Protein AF-A0AAU9M054-F1 (afdb_monomer_lite)

pLDDT: mean 71.81, std 20.97, range [37.16, 97.06]

Organism: NCBI:txid75947

Foldseek 3Di:
DDDDDDDDPDDDDDDDDDDDPDDDDPPDPPPPVPPPPDPDDPPDQAEDEQEQEPDCSVVVSVVVVVVCVVVVHRYDYHYKYQAPDQDPVVSHSID

Radius of gyration: 27.94 Å; chains: 1; bounding box: 58×57×68 Å

Secondary structure (DSSP, 8-state):
------S------------------TT-----TT-------TTPPEEEEE---STTHHHHHHHHHHHHHHTT--EEEEE--EEEEEETTTTEEE-

Sequence (95 aa):
MALQIARRFLQIHTADEVFTTTFRNPTNRLFSPTDRSYSSSSSDLIRATLFPDDGIGPEIATSVKHIFNAAEEPIEWEEHFVGTEVDPRTQSFVT

Structure (mmCIF, N/CA/C/O backbone):
data_AF-A0AAU9M054-F1
#
_entry.id   AF-A0AAU9M054-F1
#
loop_
_atom_site.group_PDB
_atom_site.id
_atom_site.type_symbol
_atom_site.label_atom_id
_atom_site.label_alt_id
_atom_site.label_comp_id
_atom_site.label_asym_id
_atom_site.label_entity_id
_atom_site.label_seq_id
_atom_site.pdbx_PDB_ins_code
_atom_site.Cartn_x
_atom_site.Cartn_y
_atom_site.Cartn_z
_atom_site.occupancy
_atom_site.B_iso_or_equiv
_atom_site.auth_seq_id
_atom_site.auth_comp_id
_atom_site.auth_asym_id
_atom_site.auth_atom_id
_atom_site.pdbx_PDB_model_num
ATOM 1 N N . MET A 1 1 ? 44.933 52.929 -42.427 1.00 39.06 1 MET A N 1
ATOM 2 C CA . MET A 1 1 ? 45.638 51.695 -42.834 1.00 39.06 1 MET A CA 1
ATOM 3 C C . MET A 1 1 ? 45.694 50.818 -41.586 1.00 39.06 1 MET A C 1
ATOM 5 O O . MET A 1 1 ? 46.405 51.162 -40.661 1.00 39.06 1 MET A O 1
ATOM 9 N N . ALA A 1 2 ? 44.645 50.036 -41.328 1.00 41.50 2 ALA A N 1
ATOM 10 C CA . ALA A 1 2 ? 44.614 48.598 -41.619 1.00 41.50 2 ALA A CA 1
ATOM 11 C C . ALA A 1 2 ? 45.759 47.842 -40.918 1.00 41.50 2 ALA A C 1
ATOM 13 O O . ALA A 1 2 ? 46.896 48.010 -41.335 1.00 41.50 2 ALA A O 1
ATOM 14 N N . LEU A 1 3 ? 45.465 47.038 -39.883 1.00 43.00 3 LEU A N 1
ATOM 15 C CA . LEU A 1 3 ? 45.546 45.564 -39.931 1.00 43.00 3 LEU A CA 1
ATOM 16 C C . LEU A 1 3 ? 45.273 44.941 -38.531 1.00 43.00 3 LEU A C 1
ATOM 18 O O . LEU A 1 3 ? 46.097 45.044 -37.633 1.00 43.00 3 LEU A O 1
ATOM 22 N N . GLN A 1 4 ? 44.099 44.305 -38.405 1.00 42.62 4 GLN A N 1
ATOM 23 C CA . GLN A 1 4 ? 43.835 42.967 -37.826 1.00 42.62 4 GLN A CA 1
ATOM 24 C C . GLN A 1 4 ? 44.250 42.707 -36.359 1.00 42.62 4 GLN A C 1
ATOM 26 O O . GLN A 1 4 ? 45.423 42.628 -36.023 1.00 42.62 4 GLN A O 1
ATOM 31 N N . ILE A 1 5 ? 43.322 42.564 -35.401 1.00 52.78 5 ILE A N 1
ATOM 32 C CA . ILE A 1 5 ? 42.382 41.429 -35.231 1.00 52.78 5 ILE A CA 1
ATOM 33 C C . ILE A 1 5 ? 43.040 40.096 -35.579 1.00 52.78 5 ILE A C 1
ATOM 35 O O . ILE A 1 5 ? 42.882 39.595 -36.682 1.00 52.78 5 ILE A O 1
ATOM 39 N N . ALA A 1 6 ? 43.736 39.493 -34.623 1.00 50.19 6 ALA A N 1
ATOM 40 C CA . ALA A 1 6 ? 43.900 38.044 -34.586 1.00 50.19 6 ALA A CA 1
ATOM 41 C C . ALA A 1 6 ? 44.559 37.653 -33.271 1.00 50.19 6 ALA A C 1
ATOM 43 O O . ALA A 1 6 ? 45.776 37.618 -33.245 1.00 50.19 6 ALA A O 1
ATOM 44 N N . ARG A 1 7 ? 43.787 37.373 -32.209 1.00 49.34 7 ARG A N 1
ATOM 45 C CA . ARG A 1 7 ? 44.111 36.354 -31.178 1.00 49.34 7 ARG A CA 1
ATOM 46 C C . ARG A 1 7 ? 42.913 36.074 -30.264 1.00 49.34 7 ARG A C 1
ATOM 48 O O . ARG A 1 7 ? 43.053 36.201 -29.059 1.00 49.34 7 ARG A O 1
ATOM 55 N N . ARG A 1 8 ? 41.746 35.706 -30.802 1.00 43.59 8 ARG A N 1
ATOM 56 C CA . ARG A 1 8 ? 40.719 34.927 -30.065 1.00 43.59 8 ARG A CA 1
ATOM 57 C C . ARG A 1 8 ? 39.881 34.105 -31.046 1.00 43.59 8 ARG A C 1
ATOM 59 O O . ARG A 1 8 ? 38.660 34.177 -31.046 1.00 43.59 8 ARG A O 1
ATOM 66 N N . PHE A 1 9 ? 40.555 33.369 -31.929 1.00 46.75 9 PHE A N 1
ATOM 67 C CA . PHE A 1 9 ? 39.898 32.321 -32.702 1.00 46.75 9 PHE A CA 1
ATOM 68 C C . PHE A 1 9 ? 40.118 30.993 -31.980 1.00 46.75 9 PHE A C 1
ATOM 70 O O . PHE A 1 9 ? 41.255 30.638 -31.682 1.00 46.75 9 PHE A O 1
ATOM 77 N N . LEU A 1 10 ? 38.998 30.314 -31.730 1.00 50.38 10 LEU A N 1
ATOM 78 C CA . LEU A 1 10 ? 38.843 28.966 -31.188 1.00 50.38 10 LEU A CA 1
ATOM 79 C C . LEU A 1 10 ? 39.167 28.760 -29.699 1.00 50.38 10 LEU A C 1
ATOM 81 O O . LEU A 1 10 ? 40.240 28.297 -29.338 1.00 50.38 10 LEU A O 1
ATOM 85 N N . GLN A 1 11 ? 38.154 28.959 -28.853 1.00 40.47 11 GLN A N 1
ATOM 86 C CA . GLN A 1 11 ? 37.726 27.869 -27.970 1.00 40.47 11 GLN A CA 1
ATOM 87 C C . GLN A 1 11 ? 36.240 28.043 -27.641 1.00 40.47 11 GLN A C 1
ATOM 89 O O . GLN A 1 11 ? 35.859 28.650 -26.646 1.00 40.47 11 GLN A O 1
ATOM 94 N N . ILE A 1 12 ? 35.396 27.555 -28.550 1.00 49.38 12 ILE A N 1
ATOM 95 C CA . ILE A 1 12 ? 33.988 27.292 -28.264 1.00 49.38 12 ILE A CA 1
ATOM 96 C C . ILE A 1 12 ? 33.983 25.983 -27.478 1.00 49.38 12 ILE A C 1
ATOM 98 O O . ILE A 1 12 ? 34.197 24.923 -28.057 1.00 49.38 12 ILE A O 1
ATOM 102 N N . HIS A 1 13 ? 33.784 26.061 -26.167 1.00 42.06 13 HIS A N 1
ATOM 103 C CA . HIS A 1 13 ? 33.213 24.958 -25.407 1.00 42.06 13 HIS A CA 1
ATOM 104 C C . HIS A 1 13 ? 32.024 25.509 -24.632 1.00 42.06 13 HIS A C 1
ATOM 106 O O . HIS A 1 13 ? 32.163 26.285 -23.693 1.00 42.06 13 HIS A O 1
ATOM 112 N N . THR A 1 14 ? 30.866 25.136 -25.162 1.00 49.16 14 THR A N 1
ATOM 113 C CA . THR A 1 14 ? 29.526 25.106 -24.593 1.00 49.16 14 THR A CA 1
ATOM 114 C C . THR A 1 14 ? 29.481 25.161 -23.068 1.00 49.16 14 THR A C 1
ATOM 116 O O . THR A 1 14 ? 29.925 24.234 -22.395 1.00 49.16 14 THR A O 1
ATOM 119 N N . ALA A 1 15 ? 28.856 26.210 -22.546 1.00 39.62 15 ALA A N 1
ATOM 120 C CA . ALA A 1 15 ? 28.119 26.169 -21.294 1.00 39.62 15 ALA A CA 1
ATOM 121 C C . ALA A 1 15 ? 26.995 27.203 -21.413 1.00 39.62 15 ALA A C 1
ATOM 123 O O . ALA A 1 15 ? 27.260 28.387 -21.617 1.00 39.62 15 ALA A O 1
ATOM 124 N N . ASP A 1 16 ? 25.756 26.725 -21.376 1.00 41.00 16 ASP A N 1
ATOM 125 C CA . ASP A 1 16 ? 24.551 27.544 -21.392 1.00 41.00 16 ASP A CA 1
ATOM 126 C C . ASP A 1 16 ? 24.568 28.535 -20.217 1.00 41.00 16 ASP A C 1
ATOM 128 O O . ASP A 1 16 ? 24.485 28.150 -19.049 1.00 41.00 16 ASP A O 1
ATOM 132 N N . GLU A 1 17 ? 24.689 29.829 -20.521 1.00 43.06 17 GLU A N 1
ATOM 133 C CA . GLU A 1 17 ? 24.490 30.902 -19.549 1.00 43.06 17 GLU A CA 1
ATOM 134 C C . GLU A 1 17 ? 22.999 31.007 -19.200 1.00 43.06 17 GLU A C 1
ATOM 136 O O . GLU A 1 17 ? 22.212 31.636 -19.909 1.00 43.06 17 GLU A O 1
ATOM 141 N N . VAL A 1 18 ? 22.604 30.430 -18.065 1.00 42.53 18 VAL A N 1
ATOM 142 C CA . VAL A 1 18 ? 21.354 30.804 -17.397 1.00 42.53 18 VAL A CA 1
ATOM 143 C C . VAL A 1 18 ? 21.644 32.013 -16.508 1.00 42.53 18 VAL A C 1
ATOM 145 O O . VAL A 1 18 ? 22.369 31.931 -15.514 1.00 42.53 18 VAL A O 1
ATOM 148 N N . PHE A 1 19 ? 21.091 33.158 -16.910 1.00 42.06 19 PHE A N 1
ATOM 149 C CA . PHE A 1 19 ? 21.177 34.454 -16.237 1.00 42.06 19 PHE A CA 1
ATOM 150 C C . PHE A 1 19 ? 21.003 34.336 -14.715 1.00 42.06 19 PHE A C 1
ATOM 152 O O . PHE A 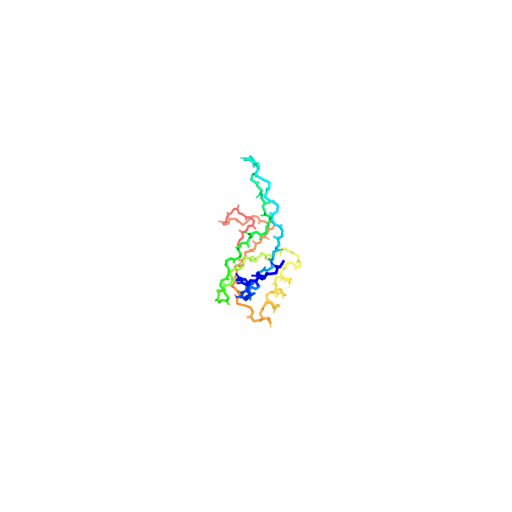1 19 ? 19.900 34.143 -14.209 1.00 42.06 19 PHE A O 1
ATOM 159 N N . THR A 1 20 ? 22.095 34.524 -13.973 1.00 37.16 20 THR A N 1
ATOM 160 C CA . THR A 1 20 ? 22.067 34.658 -12.514 1.00 37.16 20 THR A CA 1
ATOM 161 C C . THR A 1 20 ? 22.167 36.140 -12.166 1.00 37.16 20 THR A C 1
ATOM 163 O O . THR A 1 20 ? 23.255 36.708 -12.060 1.0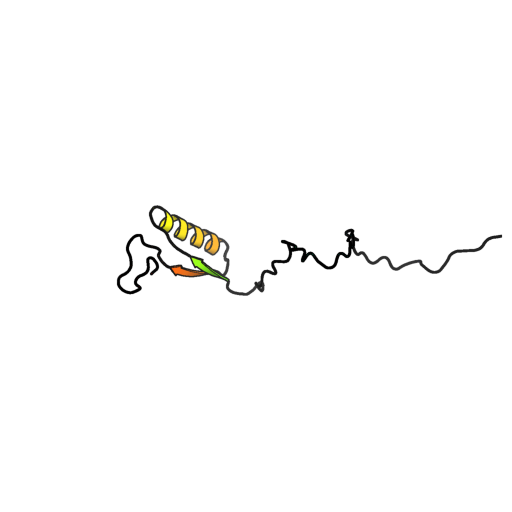0 37.16 20 THR A O 1
ATOM 166 N N . THR A 1 21 ? 21.024 36.808 -12.003 1.00 44.53 21 THR A N 1
ATOM 167 C CA . THR A 1 21 ? 20.984 38.170 -11.456 1.00 44.53 21 THR A CA 1
ATOM 168 C C . THR A 1 21 ? 21.437 38.140 -10.001 1.00 44.53 21 THR A C 1
ATOM 170 O O . THR A 1 21 ? 20.693 37.751 -9.102 1.00 44.53 21 THR A O 1
ATOM 173 N N . THR A 1 22 ? 22.680 38.550 -9.764 1.00 44.25 22 THR A N 1
ATOM 174 C CA . THR A 1 22 ? 23.247 38.673 -8.422 1.00 44.25 22 THR A CA 1
ATOM 175 C C . THR A 1 22 ? 22.782 39.991 -7.803 1.00 44.25 22 THR A C 1
ATOM 177 O O . THR A 1 22 ? 23.435 41.019 -7.965 1.00 44.25 22 THR A O 1
ATOM 180 N N . PHE A 1 23 ? 21.672 39.979 -7.065 1.00 43.53 23 PHE A N 1
ATOM 181 C CA . PHE A 1 23 ? 21.364 41.053 -6.118 1.00 43.53 23 PHE A CA 1
ATOM 182 C C . PHE A 1 23 ? 21.828 40.623 -4.724 1.00 43.53 23 PHE A C 1
ATOM 184 O O . PHE A 1 23 ? 21.173 39.841 -4.040 1.00 43.53 23 PHE A O 1
ATOM 191 N N . ARG A 1 24 ? 23.003 41.118 -4.311 1.00 47.91 24 ARG A N 1
ATOM 192 C CA . ARG A 1 24 ? 23.503 40.975 -2.936 1.00 47.91 24 ARG A CA 1
ATOM 193 C C . ARG A 1 24 ? 22.648 41.835 -2.004 1.00 47.91 24 ARG A C 1
ATOM 195 O O . ARG A 1 24 ? 22.755 43.055 -2.048 1.00 47.91 24 ARG A O 1
ATOM 202 N N . ASN A 1 25 ? 21.870 41.203 -1.128 1.00 42.06 25 ASN A N 1
ATOM 203 C CA . ASN A 1 25 ? 21.334 41.838 0.076 1.00 42.06 25 ASN A CA 1
ATOM 204 C C . ASN A 1 25 ? 21.572 40.891 1.273 1.00 42.06 25 ASN A C 1
ATOM 206 O O . ASN A 1 25 ? 21.213 39.717 1.174 1.00 42.06 25 ASN A O 1
ATOM 210 N N . PRO A 1 26 ? 22.210 41.326 2.378 1.00 50.66 26 PRO A N 1
ATOM 211 C CA . PRO A 1 26 ? 22.802 40.414 3.364 1.00 50.66 26 PRO A CA 1
ATOM 212 C C . PRO A 1 26 ? 21.829 39.829 4.407 1.00 50.66 26 PRO A C 1
ATOM 214 O O . PRO A 1 26 ? 22.285 39.299 5.416 1.00 50.66 26 PRO A O 1
ATOM 217 N N . THR A 1 27 ? 20.509 39.896 4.211 1.00 50.44 27 THR A N 1
ATOM 218 C CA . THR A 1 27 ? 19.547 39.545 5.278 1.00 50.44 27 THR A CA 1
ATOM 219 C C . THR A 1 27 ? 18.451 38.546 4.926 1.00 50.44 27 THR A C 1
ATOM 221 O O . THR A 1 27 ? 17.747 38.117 5.834 1.00 50.44 27 THR A O 1
ATOM 224 N N . ASN A 1 28 ? 18.344 38.062 3.687 1.00 44.16 28 ASN A N 1
ATOM 225 C CA . ASN A 1 28 ? 17.300 37.096 3.337 1.00 44.16 28 ASN A CA 1
ATOM 226 C C . ASN A 1 28 ? 17.927 35.770 2.909 1.00 44.16 28 ASN A C 1
ATOM 228 O O . ASN A 1 28 ? 18.440 35.646 1.799 1.00 44.16 28 ASN A O 1
ATOM 232 N N . ARG A 1 29 ? 17.878 34.769 3.800 1.00 53.25 29 ARG A N 1
ATOM 233 C CA . ARG A 1 29 ? 18.093 33.368 3.421 1.00 53.25 29 ARG A CA 1
ATOM 234 C C . ARG A 1 29 ? 17.004 33.005 2.414 1.00 53.25 29 ARG A C 1
ATOM 236 O O . ARG A 1 29 ? 15.857 32.778 2.785 1.00 53.25 29 ARG A O 1
ATOM 243 N N . LEU A 1 30 ? 17.369 33.034 1.139 1.00 48.09 30 LEU A N 1
ATOM 244 C CA . LEU A 1 30 ? 16.552 32.542 0.044 1.00 48.09 30 LEU A CA 1
ATOM 245 C C . LEU A 1 30 ? 16.452 31.027 0.212 1.00 48.09 30 LEU A C 1
ATOM 247 O O . LEU A 1 30 ? 17.409 30.300 -0.041 1.00 48.09 30 LEU A O 1
ATOM 251 N N . PHE A 1 31 ? 15.307 30.559 0.697 1.00 56.88 31 PHE A N 1
ATOM 252 C CA . PHE A 1 31 ? 14.952 29.153 0.598 1.00 56.88 31 PHE A CA 1
ATOM 253 C C . PHE A 1 31 ? 14.647 28.868 -0.876 1.00 56.88 31 PHE A C 1
ATOM 255 O O . PHE A 1 31 ? 13.527 29.077 -1.335 1.00 56.88 31 PHE A O 1
ATOM 262 N N . SER A 1 32 ? 15.664 28.448 -1.628 1.00 58.41 32 SER A N 1
ATOM 263 C CA . SER A 1 32 ? 15.476 27.808 -2.929 1.00 58.41 32 SER A CA 1
ATOM 264 C C . SER A 1 32 ? 14.764 26.470 -2.687 1.00 58.41 32 SER A C 1
ATOM 266 O O . SER A 1 32 ? 15.326 25.624 -1.991 1.00 58.41 32 SER A O 1
ATOM 268 N N . PRO A 1 33 ? 13.551 26.234 -3.221 1.00 59.72 33 PRO A N 1
ATOM 269 C CA . PRO A 1 33 ? 12.855 24.962 -3.031 1.00 59.72 33 PRO A CA 1
ATOM 270 C C . PRO A 1 33 ? 13.478 23.801 -3.830 1.00 59.72 33 PRO A C 1
ATOM 272 O O . PRO A 1 33 ? 12.989 22.678 -3.743 1.00 59.72 33 PRO A O 1
ATOM 275 N N . THR A 1 34 ? 14.525 24.056 -4.621 1.00 61.47 34 THR A N 1
ATOM 276 C CA . THR A 1 34 ? 14.935 23.167 -5.718 1.00 61.47 34 THR A CA 1
ATOM 277 C C . THR A 1 34 ? 16.097 22.222 -5.400 1.00 61.47 34 THR A C 1
ATOM 279 O O . THR A 1 34 ? 16.282 21.262 -6.135 1.00 61.47 34 THR A O 1
ATOM 282 N N . ASP A 1 35 ? 16.821 22.388 -4.290 1.00 58.31 35 ASP A N 1
ATOM 283 C CA . ASP A 1 35 ? 17.944 21.496 -3.947 1.00 58.31 35 ASP A CA 1
ATOM 284 C C . ASP A 1 35 ? 17.560 20.473 -2.870 1.00 58.31 35 ASP A C 1
ATOM 286 O O . ASP A 1 35 ? 18.228 20.320 -1.845 1.00 58.31 35 ASP A O 1
ATOM 290 N N . ARG A 1 36 ? 16.459 19.740 -3.084 1.00 63.00 36 ARG A N 1
ATOM 291 C CA . ARG A 1 36 ? 16.285 18.470 -2.369 1.00 63.00 36 ARG A CA 1
ATOM 292 C C . ARG A 1 36 ? 17.167 17.434 -3.058 1.00 63.00 36 ARG A C 1
ATOM 294 O O . ARG A 1 36 ? 16.724 16.756 -3.980 1.00 63.00 36 ARG A O 1
ATOM 301 N N . SER A 1 37 ? 18.407 17.313 -2.594 1.00 64.19 37 SER A N 1
ATOM 302 C CA . SER A 1 37 ? 19.274 16.191 -2.951 1.00 64.19 37 SER A CA 1
ATOM 303 C C . SER A 1 37 ? 18.599 14.892 -2.511 1.00 64.19 37 SER A C 1
ATOM 305 O O . SER A 1 37 ? 18.510 14.606 -1.318 1.00 64.19 37 SER A O 1
ATOM 307 N N . TYR A 1 38 ? 18.079 14.124 -3.465 1.00 67.50 38 TYR A N 1
ATOM 308 C CA . TYR A 1 38 ? 17.650 12.754 -3.225 1.00 67.50 38 TYR A CA 1
ATOM 309 C C . TYR A 1 38 ? 18.911 11.896 -3.074 1.00 67.50 38 TYR A C 1
ATOM 311 O O . TYR A 1 38 ? 19.732 11.799 -3.982 1.00 67.50 38 TYR A O 1
ATOM 319 N N . SER A 1 39 ? 19.113 11.323 -1.891 1.00 62.22 39 SER A N 1
ATOM 320 C CA . SER A 1 39 ? 20.181 10.360 -1.640 1.00 62.22 39 SER A CA 1
ATOM 321 C C . SER A 1 39 ? 19.662 8.957 -1.944 1.00 62.22 39 SER A C 1
ATOM 323 O O . SER A 1 39 ? 19.349 8.201 -1.029 1.00 62.22 39 SER A O 1
ATOM 325 N N . SER A 1 40 ? 19.508 8.616 -3.216 1.00 59.53 40 SER A N 1
ATOM 326 C CA . SER A 1 40 ? 19.421 7.213 -3.619 1.00 59.53 40 SER A CA 1
ATOM 327 C C . SER A 1 40 ? 20.540 6.955 -4.614 1.00 59.53 40 SER A C 1
ATOM 329 O O . SER A 1 40 ? 20.584 7.568 -5.683 1.00 59.53 40 SER A O 1
ATOM 331 N N . SER A 1 41 ? 21.499 6.097 -4.257 1.00 62.09 41 SER A N 1
ATOM 332 C CA . SER A 1 41 ? 22.333 5.500 -5.293 1.00 62.09 41 SER A CA 1
ATOM 333 C C . SER A 1 41 ? 21.426 4.597 -6.134 1.00 62.09 41 SER A C 1
ATOM 335 O O . SER A 1 41 ? 20.469 4.017 -5.619 1.00 62.09 41 SER A O 1
ATOM 337 N N . SER A 1 42 ? 21.688 4.480 -7.437 1.00 61.62 42 SER A N 1
ATOM 338 C CA . SER A 1 42 ? 20.845 3.710 -8.368 1.00 61.62 42 SER A CA 1
ATOM 339 C C . SER A 1 42 ? 20.771 2.206 -8.059 1.00 61.62 42 SER A C 1
ATOM 341 O O . SER A 1 42 ? 20.115 1.472 -8.789 1.00 61.62 42 SER A O 1
ATOM 343 N N . SER A 1 43 ? 21.476 1.736 -7.029 1.00 64.00 43 SER A N 1
ATOM 344 C CA . SER A 1 43 ? 21.527 0.343 -6.579 1.00 64.00 43 SER A CA 1
ATOM 345 C C . SER A 1 43 ? 21.064 0.141 -5.134 1.00 64.00 43 SER A C 1
ATOM 347 O O . SER A 1 43 ? 21.154 -0.978 -4.630 1.00 64.00 43 SER A O 1
ATOM 349 N N . ASP A 1 44 ? 20.616 1.192 -4.446 1.00 73.75 44 ASP A N 1
ATOM 350 C CA . ASP A 1 44 ? 20.245 1.080 -3.036 1.00 73.75 44 ASP A CA 1
ATOM 351 C C . ASP A 1 44 ? 18.790 0.617 -2.907 1.00 73.75 44 ASP A C 1
ATOM 353 O O . ASP A 1 44 ? 17.880 1.236 -3.459 1.00 73.75 44 ASP A O 1
ATOM 357 N N . LEU A 1 45 ? 18.574 -0.464 -2.151 1.00 84.44 45 LEU A N 1
ATOM 358 C CA . LEU A 1 45 ? 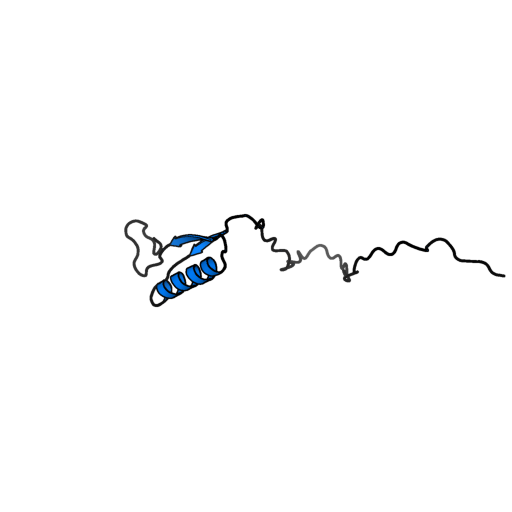17.245 -0.906 -1.725 1.00 84.44 45 LEU A CA 1
ATOM 359 C C . LEU A 1 45 ? 16.512 0.256 -1.042 1.00 84.44 45 LEU A C 1
ATOM 361 O O . LEU A 1 45 ? 17.012 0.835 -0.073 1.00 84.44 45 LEU A O 1
ATOM 365 N N . ILE A 1 46 ? 15.322 0.590 -1.538 1.00 89.50 46 ILE A N 1
ATOM 366 C CA . ILE A 1 46 ? 14.515 1.680 -0.991 1.00 89.50 46 ILE A CA 1
ATOM 367 C C . ILE A 1 46 ? 13.637 1.115 0.120 1.00 89.50 46 ILE A C 1
ATOM 369 O O . ILE A 1 46 ? 12.765 0.288 -0.129 1.00 89.50 46 ILE A O 1
ATOM 373 N N . ARG A 1 47 ? 13.834 1.594 1.350 1.00 91.44 47 ARG A N 1
ATOM 374 C CA . ARG A 1 47 ? 12.958 1.262 2.479 1.00 91.44 47 ARG A CA 1
ATOM 375 C C . ARG A 1 47 ? 11.775 2.218 2.531 1.00 91.44 47 ARG A C 1
ATOM 377 O O . ARG A 1 47 ? 11.964 3.424 2.685 1.00 91.44 47 ARG A O 1
ATOM 384 N N . ALA A 1 48 ? 10.569 1.675 2.425 1.00 92.69 48 ALA A N 1
ATOM 385 C CA . ALA A 1 48 ? 9.324 2.427 2.471 1.00 92.69 48 ALA A CA 1
ATOM 386 C C . ALA A 1 48 ? 8.440 1.937 3.622 1.00 92.69 48 ALA A C 1
ATOM 388 O O . ALA A 1 48 ? 8.147 0.748 3.733 1.00 92.69 48 ALA A O 1
ATOM 389 N N . THR A 1 49 ? 7.983 2.864 4.461 1.00 94.00 49 THR A N 1
ATOM 390 C CA . THR A 1 49 ? 7.021 2.570 5.527 1.00 94.00 49 THR A CA 1
ATOM 391 C C . THR A 1 49 ? 5.605 2.652 4.969 1.00 94.00 49 THR A C 1
ATOM 393 O O . THR A 1 49 ? 5.192 3.705 4.478 1.00 94.00 49 THR A O 1
ATOM 396 N N . LEU A 1 50 ? 4.868 1.547 5.028 1.00 93.75 50 LEU A N 1
ATOM 397 C CA . LEU A 1 50 ? 3.504 1.447 4.527 1.00 93.75 50 LEU A CA 1
ATOM 398 C C . LEU A 1 50 ? 2.536 1.271 5.692 1.00 93.75 50 LEU A C 1
ATOM 400 O O . LEU A 1 50 ? 2.706 0.371 6.509 1.00 93.75 50 LEU A O 1
ATOM 404 N N . PHE A 1 51 ? 1.496 2.101 5.720 1.00 92.62 51 PHE A N 1
ATOM 405 C CA . PHE A 1 51 ? 0.406 1.991 6.681 1.00 92.62 51 PHE A CA 1
ATOM 406 C C . PHE A 1 51 ? -0.866 1.534 5.959 1.00 92.62 51 PHE A C 1
ATOM 408 O O . PHE A 1 51 ? -1.491 2.351 5.275 1.00 92.62 51 PHE A O 1
ATOM 415 N N . PRO A 1 52 ? -1.241 0.245 6.041 1.00 90.19 52 PRO A N 1
ATOM 416 C CA . PRO A 1 52 ? -2.539 -0.223 5.586 1.00 90.19 52 PRO A CA 1
ATOM 417 C C . PRO A 1 52 ? -3.581 0.283 6.591 1.00 90.19 52 PRO A C 1
ATOM 419 O O . PRO A 1 52 ? -3.698 -0.243 7.695 1.00 90.19 52 PRO A O 1
ATOM 422 N N . ASP A 1 53 ? -4.254 1.372 6.231 1.00 85.69 53 ASP A N 1
ATOM 423 C CA . ASP A 1 53 ? -5.342 1.980 7.009 1.00 85.69 53 ASP A CA 1
ATOM 424 C C . ASP A 1 53 ? -6.614 1.098 6.981 1.00 85.69 53 ASP A C 1
ATOM 426 O O . ASP A 1 53 ? -6.600 -0.004 6.427 1.00 85.69 53 ASP A O 1
ATOM 430 N N . ASP A 1 54 ? -7.723 1.570 7.549 1.00 85.12 54 ASP A N 1
ATOM 431 C CA . ASP A 1 54 ? -9.008 0.854 7.582 1.00 85.12 54 ASP A CA 1
ATOM 432 C C . ASP A 1 54 ? -9.835 1.006 6.275 1.00 85.12 54 ASP A C 1
ATOM 434 O O . ASP A 1 54 ? -9.505 1.758 5.348 1.00 85.12 54 ASP A O 1
ATOM 438 N N . GLY A 1 55 ? -10.949 0.279 6.169 1.00 88.31 55 GLY A N 1
ATOM 439 C CA . GLY A 1 55 ? -11.834 0.300 5.006 1.00 88.31 55 GLY A CA 1
ATOM 440 C C . GLY A 1 55 ? -11.182 -0.334 3.777 1.00 88.31 55 GLY A C 1
ATOM 441 O O . GLY A 1 55 ? -10.903 -1.525 3.789 1.00 88.31 55 GLY A O 1
ATOM 442 N N . ILE A 1 56 ? -10.968 0.450 2.710 1.00 93.00 56 ILE A N 1
ATOM 443 C CA . ILE A 1 56 ? -10.325 -0.024 1.464 1.00 93.00 56 ILE A C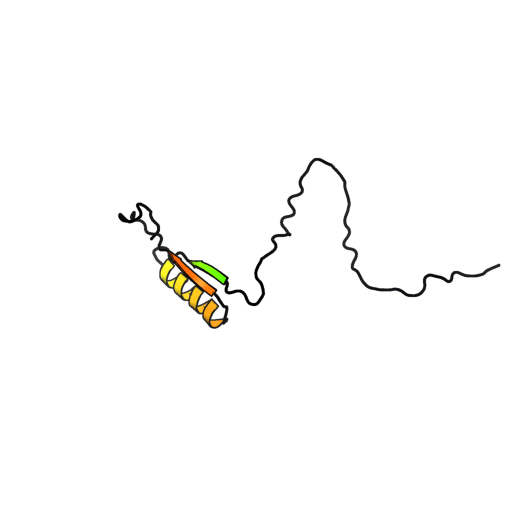A 1
ATOM 444 C C . ILE A 1 56 ? -8.784 0.060 1.507 1.00 93.00 56 ILE A C 1
ATOM 446 O O . ILE A 1 56 ? -8.095 -0.253 0.532 1.00 93.00 56 ILE A O 1
ATOM 450 N N . GLY A 1 57 ? -8.226 0.558 2.616 1.00 91.88 57 GLY A N 1
ATOM 451 C CA . GLY A 1 57 ? -6.785 0.699 2.828 1.00 91.88 57 GLY A CA 1
ATOM 452 C C . GLY A 1 57 ? -5.984 -0.580 2.537 1.00 91.88 57 GLY A C 1
ATOM 453 O O . GLY A 1 57 ? -4.997 -0.494 1.793 1.00 91.88 57 GLY A O 1
ATOM 454 N N . PRO A 1 58 ? -6.398 -1.769 3.021 1.00 92.88 58 PRO A N 1
ATOM 455 C CA . PRO A 1 58 ? -5.655 -3.014 2.813 1.00 92.88 58 PRO A CA 1
ATOM 456 C C . PRO A 1 58 ? -5.581 -3.452 1.339 1.00 92.88 58 PRO A C 1
ATOM 458 O O . PRO A 1 58 ? -4.533 -3.914 0.866 1.00 92.88 58 PRO A O 1
ATOM 461 N N . GLU A 1 59 ? -6.660 -3.276 0.575 1.00 95.38 59 GLU A N 1
ATOM 462 C CA . GLU A 1 59 ? -6.721 -3.623 -0.848 1.00 95.38 59 GLU A CA 1
ATOM 463 C C . GLU A 1 59 ? -5.844 -2.691 -1.693 1.00 95.38 59 GLU A C 1
ATOM 465 O O . GLU A 1 59 ? -5.144 -3.141 -2.610 1.00 95.38 59 GLU A O 1
ATOM 470 N N . ILE A 1 60 ? -5.833 -1.394 -1.368 1.00 95.44 60 ILE A N 1
ATOM 471 C CA . ILE A 1 60 ? -4.975 -0.411 -2.041 1.00 95.44 60 ILE A CA 1
ATOM 472 C C . ILE A 1 60 ? -3.504 -0.655 -1.699 1.00 95.44 60 ILE A C 1
ATOM 474 O O . ILE A 1 60 ? -2.673 -0.689 -2.607 1.00 95.44 60 ILE A O 1
ATOM 478 N N . ALA A 1 61 ? -3.178 -0.903 -0.427 1.00 95.25 61 ALA A N 1
ATOM 479 C CA . ALA A 1 61 ? -1.824 -1.231 0.016 1.00 95.25 61 ALA A CA 1
ATOM 480 C C . ALA A 1 61 ? -1.258 -2.443 -0.744 1.00 95.25 61 ALA A C 1
ATOM 482 O O . ALA A 1 61 ? -0.129 -2.408 -1.240 1.00 95.25 61 ALA A O 1
ATOM 483 N N . THR A 1 62 ? -2.070 -3.489 -0.918 1.00 95.44 62 THR A N 1
ATOM 484 C CA . THR A 1 62 ? -1.699 -4.677 -1.703 1.00 95.44 62 THR A CA 1
ATOM 485 C C . THR A 1 62 ? -1.489 -4.340 -3.181 1.00 95.44 62 THR A C 1
ATOM 487 O O . THR A 1 62 ? -0.507 -4.769 -3.790 1.00 95.44 62 THR A O 1
ATOM 490 N N . SER A 1 63 ? -2.377 -3.530 -3.761 1.00 96.88 63 SER A N 1
ATOM 491 C CA . SER A 1 63 ? -2.292 -3.117 -5.167 1.00 96.88 63 SER A CA 1
ATOM 492 C C . SER A 1 63 ? -1.023 -2.310 -5.459 1.00 96.88 63 SER A C 1
ATOM 494 O O . SER A 1 63 ? -0.369 -2.535 -6.475 1.00 96.88 63 SER A O 1
ATOM 496 N N . VAL A 1 64 ? -0.629 -1.414 -4.552 1.00 95.94 64 VAL A N 1
ATOM 497 C CA . VAL A 1 64 ? 0.604 -0.622 -4.677 1.00 95.94 64 VAL A CA 1
ATOM 498 C C . VAL A 1 64 ? 1.839 -1.522 -4.672 1.00 95.94 64 VAL A C 1
ATOM 500 O O . VAL A 1 64 ? 2.677 -1.400 -5.566 1.00 95.94 64 VAL A O 1
ATOM 503 N N . LYS A 1 65 ? 1.931 -2.479 -3.739 1.00 95.31 65 LYS A N 1
ATOM 504 C CA . LYS A 1 65 ? 3.036 -3.455 -3.722 1.00 95.31 65 LYS A CA 1
ATOM 505 C C . LYS A 1 65 ? 3.113 -4.242 -5.030 1.00 95.31 65 LYS A C 1
ATOM 507 O O . LYS A 1 65 ? 4.206 -4.444 -5.549 1.00 95.31 65 LYS A O 1
ATOM 512 N N . HIS A 1 66 ? 1.971 -4.651 -5.591 1.00 97.00 66 HIS A N 1
ATOM 513 C CA . HIS A 1 66 ? 1.936 -5.338 -6.885 1.00 97.00 66 HIS A CA 1
ATOM 514 C C . HIS A 1 66 ? 2.459 -4.475 -8.035 1.00 97.00 66 HIS A C 1
ATOM 516 O O . HIS A 1 66 ? 3.200 -4.991 -8.865 1.00 97.00 66 HIS A O 1
ATOM 522 N N . ILE A 1 67 ? 2.116 -3.184 -8.084 1.00 97.06 67 ILE A N 1
ATOM 523 C CA . ILE A 1 67 ? 2.601 -2.267 -9.127 1.00 97.06 67 ILE A CA 1
ATOM 524 C C . ILE A 1 67 ? 4.127 -2.154 -9.076 1.00 97.06 67 ILE A C 1
ATOM 526 O O . ILE A 1 67 ? 4.782 -2.309 -10.103 1.00 97.06 67 ILE A O 1
ATOM 530 N N . PHE A 1 68 ? 4.698 -1.934 -7.889 1.00 95.31 68 PHE A N 1
ATOM 531 C CA . PHE A 1 68 ? 6.150 -1.801 -7.738 1.00 95.31 68 PHE A CA 1
ATOM 532 C C . PHE A 1 68 ? 6.897 -3.117 -7.964 1.00 95.31 68 PHE A C 1
ATOM 534 O O . PHE A 1 68 ? 7.957 -3.113 -8.581 1.00 95.31 68 PHE A O 1
ATOM 541 N N . ASN A 1 69 ? 6.319 -4.248 -7.555 1.00 94.06 69 ASN A N 1
ATOM 542 C CA . ASN A 1 69 ? 6.876 -5.563 -7.863 1.00 94.06 69 ASN A CA 1
ATOM 543 C C . ASN A 1 69 ? 6.856 -5.851 -9.376 1.00 94.06 69 ASN A C 1
ATOM 545 O O . ASN A 1 69 ? 7.828 -6.356 -9.924 1.00 94.06 69 ASN A O 1
ATOM 549 N N . ALA A 1 70 ? 5.771 -5.493 -10.071 1.00 96.69 70 ALA A N 1
ATOM 550 C CA . ALA A 1 70 ? 5.672 -5.636 -11.524 1.00 96.69 70 ALA A CA 1
ATOM 551 C C . ALA A 1 70 ? 6.633 -4.706 -12.285 1.00 96.69 70 ALA A C 1
ATOM 553 O O . ALA A 1 70 ? 7.016 -5.016 -13.409 1.00 96.69 70 ALA A O 1
ATOM 554 N N . ALA A 1 71 ? 7.012 -3.581 -11.678 1.00 94.62 71 ALA A N 1
ATOM 555 C CA . ALA A 1 71 ? 8.043 -2.682 -12.185 1.00 94.62 71 ALA A CA 1
ATOM 556 C C . ALA A 1 71 ? 9.475 -3.141 -11.840 1.00 94.62 71 ALA A C 1
ATOM 558 O O . ALA A 1 71 ? 10.422 -2.468 -12.230 1.00 94.62 71 ALA A O 1
ATOM 559 N N . GLU A 1 72 ? 9.634 -4.270 -11.136 1.00 91.88 72 GLU A N 1
ATOM 560 C CA . GLU A 1 72 ? 10.924 -4.805 -10.671 1.00 91.88 72 GLU A CA 1
ATOM 561 C C . GLU A 1 72 ? 11.715 -3.814 -9.795 1.00 91.88 72 GLU A C 1
ATOM 563 O O . GLU A 1 72 ? 12.942 -3.863 -9.714 1.00 91.88 72 GLU A O 1
ATOM 568 N N . GLU A 1 73 ? 11.007 -2.916 -9.104 1.00 90.62 73 GLU A N 1
ATOM 569 C CA . GLU A 1 73 ? 11.628 -1.896 -8.265 1.00 90.62 73 GLU A CA 1
ATOM 570 C C . GLU A 1 73 ? 12.058 -2.493 -6.911 1.00 90.62 73 GLU A C 1
ATOM 572 O O . GLU A 1 73 ? 11.247 -3.133 -6.226 1.00 90.62 73 GLU A O 1
ATOM 577 N N . PRO A 1 74 ? 13.313 -2.281 -6.473 1.00 89.81 74 PRO A N 1
ATOM 578 C CA . PRO A 1 74 ? 13.858 -2.874 -5.256 1.00 89.81 74 PRO A CA 1
ATOM 579 C C . PRO A 1 74 ? 13.368 -2.126 -4.002 1.00 89.81 74 PRO A C 1
ATOM 581 O O . PRO A 1 74 ? 14.103 -1.335 -3.404 1.00 89.81 74 PRO A O 1
ATOM 584 N N . ILE A 1 75 ? 12.115 -2.377 -3.603 1.00 92.75 75 ILE A N 1
ATOM 585 C CA . ILE A 1 75 ? 11.483 -1.770 -2.421 1.00 92.75 75 ILE A CA 1
ATOM 586 C C . ILE A 1 75 ? 11.337 -2.783 -1.284 1.00 92.75 75 ILE A C 1
ATOM 588 O O . ILE A 1 75 ? 10.726 -3.841 -1.437 1.00 92.75 75 ILE A O 1
ATOM 592 N N . GLU A 1 76 ? 11.847 -2.416 -0.113 1.00 93.25 76 GLU A N 1
ATOM 593 C CA . GLU A 1 76 ? 11.601 -3.100 1.154 1.00 93.25 76 GLU A CA 1
ATOM 594 C C . GLU A 1 76 ? 10.473 -2.381 1.905 1.00 93.25 76 GLU A C 1
ATOM 596 O O . GLU A 1 76 ? 10.562 -1.185 2.195 1.00 93.25 76 GLU A O 1
ATOM 601 N N . TRP A 1 77 ? 9.405 -3.115 2.218 1.00 95.00 77 TRP A N 1
ATOM 602 C CA . TRP A 1 77 ? 8.225 -2.575 2.887 1.00 95.00 77 TRP A CA 1
ATOM 603 C C . TRP A 1 77 ? 8.296 -2.806 4.394 1.00 95.00 77 TRP A C 1
ATOM 605 O O . TRP A 1 77 ? 8.394 -3.940 4.856 1.00 95.00 77 TRP A O 1
ATOM 615 N N . GLU A 1 78 ? 8.195 -1.726 5.157 1.00 93.88 78 GLU A N 1
ATOM 616 C CA . GLU A 1 78 ? 8.009 -1.759 6.602 1.00 93.88 78 GLU A CA 1
ATOM 617 C C . GLU A 1 78 ? 6.537 -1.473 6.906 1.00 93.88 78 GLU A C 1
ATOM 619 O O . GLU A 1 78 ? 6.077 -0.338 6.772 1.00 93.88 78 GLU A O 1
ATOM 624 N N . GLU A 1 79 ? 5.782 -2.513 7.247 1.00 93.00 79 GLU A N 1
ATOM 625 C CA . GLU A 1 79 ? 4.337 -2.414 7.450 1.00 93.00 79 GLU A CA 1
ATOM 626 C C . GLU A 1 79 ? 3.994 -2.135 8.907 1.00 93.00 79 GLU A C 1
ATOM 628 O O . GLU A 1 79 ? 4.470 -2.829 9.802 1.00 93.00 79 GLU A O 1
ATOM 633 N N . HIS A 1 80 ? 3.130 -1.147 9.115 1.00 90.56 80 HIS A N 1
ATOM 634 C CA . HIS A 1 80 ? 2.594 -0.776 10.422 1.00 90.56 80 HIS A CA 1
ATOM 635 C C . HIS A 1 80 ? 1.095 -0.578 10.290 1.00 90.56 80 HIS A C 1
ATOM 637 O O . HIS A 1 80 ? 0.643 0.108 9.376 1.00 90.56 80 HIS A O 1
ATOM 643 N N . PHE A 1 81 ? 0.310 -1.136 11.197 1.00 86.38 81 PHE A N 1
ATOM 644 C CA . PHE A 1 81 ? -1.138 -0.956 11.158 1.00 86.38 81 PHE A CA 1
ATOM 645 C C . PHE A 1 81 ? -1.537 0.241 12.007 1.00 86.38 81 PHE A C 1
ATOM 647 O O . PHE A 1 81 ? -1.007 0.431 13.099 1.00 86.38 81 PHE A O 1
ATOM 654 N N . VAL A 1 82 ? -2.477 1.044 11.506 1.00 85.62 82 VAL A N 1
ATOM 655 C CA . VAL A 1 82 ? -3.106 2.121 12.278 1.00 85.62 82 VAL A CA 1
ATOM 656 C C . VAL A 1 82 ? -4.553 1.727 12.528 1.00 85.62 82 VAL A C 1
ATOM 658 O O . VAL A 1 82 ? -5.343 1.634 11.596 1.00 85.62 82 VAL A O 1
ATOM 661 N N . GLY A 1 83 ? -4.885 1.447 13.783 1.00 82.06 83 GLY A N 1
ATOM 662 C CA . GLY A 1 83 ? -6.231 1.073 14.203 1.00 82.06 83 GLY A CA 1
ATOM 663 C C . GLY A 1 83 ? -7.019 2.243 14.791 1.00 82.06 83 GLY A C 1
ATOM 664 O O . GLY A 1 83 ? -6.473 3.284 15.153 1.00 82.06 83 GLY A O 1
ATOM 665 N N . THR A 1 84 ? -8.328 2.046 14.953 1.00 80.75 84 THR A N 1
ATOM 666 C CA . THR A 1 84 ? -9.203 2.968 15.702 1.00 80.75 84 THR A CA 1
ATOM 667 C C . THR A 1 84 ? -9.220 2.690 17.204 1.00 80.75 84 THR A C 1
ATOM 669 O O . THR A 1 84 ? -9.683 3.521 17.984 1.00 80.75 84 THR A O 1
ATOM 672 N N . GLU A 1 85 ? -8.763 1.507 17.614 1.00 80.69 85 GLU A N 1
ATOM 673 C CA . GLU A 1 85 ? -8.627 1.103 19.010 1.00 80.69 85 GLU A CA 1
ATOM 674 C C . GLU A 1 85 ? -7.159 1.196 19.433 1.00 80.69 85 GLU A C 1
ATOM 676 O O . GLU A 1 85 ? -6.250 0.943 18.644 1.00 80.69 85 GLU A O 1
ATOM 681 N N . VAL A 1 86 ? -6.932 1.596 20.684 1.00 82.00 86 VAL A N 1
ATOM 682 C CA . VAL A 1 86 ? -5.587 1.659 21.257 1.00 82.00 86 VAL A CA 1
ATOM 683 C C . VAL A 1 86 ? -5.124 0.237 21.541 1.00 82.00 86 VAL A C 1
ATOM 685 O O . VAL A 1 86 ? -5.762 -0.463 22.329 1.00 82.00 86 VAL A O 1
ATOM 688 N N . ASP A 1 87 ? -3.993 -0.175 20.970 1.00 81.06 87 ASP A N 1
ATOM 689 C CA . ASP A 1 87 ? -3.393 -1.456 21.324 1.00 81.06 87 ASP A CA 1
ATOM 690 C C . ASP A 1 87 ? -2.952 -1.412 22.799 1.00 81.06 87 ASP A C 1
ATOM 692 O O . ASP A 1 87 ? -2.108 -0.588 23.176 1.00 81.06 87 ASP A O 1
ATOM 696 N N . PRO A 1 88 ? -3.482 -2.295 23.668 1.00 84.00 88 PRO A N 1
ATOM 697 C CA . PRO A 1 88 ? -3.108 -2.340 25.077 1.00 84.00 88 PRO A CA 1
ATOM 698 C C . PRO A 1 88 ? -1.621 -2.646 25.309 1.00 84.00 88 PRO A C 1
ATOM 700 O O . PRO A 1 88 ? -1.109 -2.360 26.392 1.00 84.00 88 PRO A O 1
ATOM 703 N N . ARG A 1 89 ? -0.914 -3.225 24.328 1.00 86.25 89 ARG A N 1
ATOM 704 C CA . ARG A 1 89 ? 0.519 -3.539 24.417 1.00 86.25 89 ARG A CA 1
ATOM 705 C C . ARG A 1 89 ? 1.407 -2.321 24.189 1.00 86.25 89 ARG A C 1
ATOM 707 O O . ARG A 1 89 ? 2.453 -2.230 24.829 1.00 86.25 89 ARG A O 1
ATOM 714 N N . THR A 1 90 ? 1.019 -1.412 23.295 1.00 87.19 90 THR A N 1
ATOM 715 C CA . THR A 1 90 ? 1.819 -0.227 22.928 1.00 87.19 90 THR A CA 1
ATOM 716 C C . THR A 1 90 ? 1.256 1.074 23.501 1.00 87.19 90 THR A C 1
ATOM 718 O O . THR A 1 90 ? 1.949 2.089 23.494 1.00 87.19 90 THR A O 1
ATOM 721 N N . GLN A 1 91 ? 0.017 1.055 24.009 1.00 86.62 91 GLN A N 1
ATOM 722 C CA . GLN A 1 91 ? -0.770 2.244 24.356 1.00 86.62 91 GLN A CA 1
ATOM 723 C C . GLN A 1 91 ? -0.849 3.267 23.207 1.00 86.62 91 GLN A C 1
ATOM 725 O O . GLN A 1 91 ? -0.952 4.472 23.440 1.00 86.62 91 GLN A O 1
ATOM 730 N N . SER A 1 92 ? -0.803 2.782 21.964 1.00 86.25 92 SER A N 1
ATOM 731 C CA . SER A 1 92 ? -0.841 3.579 20.739 1.00 86.25 92 SER A CA 1
ATOM 732 C C . SER A 1 92 ? -1.893 3.032 19.771 1.00 86.25 92 SER A C 1
ATOM 734 O O . SER A 1 92 ? -2.318 1.887 19.883 1.00 86.25 92 SER A O 1
ATOM 736 N N . PHE A 1 93 ? -2.294 3.852 18.801 1.00 84.19 93 PHE A N 1
ATOM 737 C CA . PHE A 1 93 ? -3.111 3.423 17.660 1.00 84.19 93 PHE A CA 1
ATOM 738 C C . PHE A 1 93 ? -2.289 2.711 16.578 1.00 84.19 93 PHE A C 1
ATOM 740 O O . PHE A 1 93 ? -2.855 2.255 15.594 1.00 84.19 93 PHE A O 1
ATOM 747 N N . VAL A 1 94 ? -0.963 2.650 16.736 1.00 84.06 94 VAL A N 1
ATOM 748 C CA . VAL A 1 94 ? -0.041 2.030 15.779 1.00 84.06 94 VAL A CA 1
ATOM 749 C C . VAL A 1 94 ? 0.509 0.723 16.349 1.00 84.06 94 VAL A C 1
ATOM 751 O O . VAL A 1 94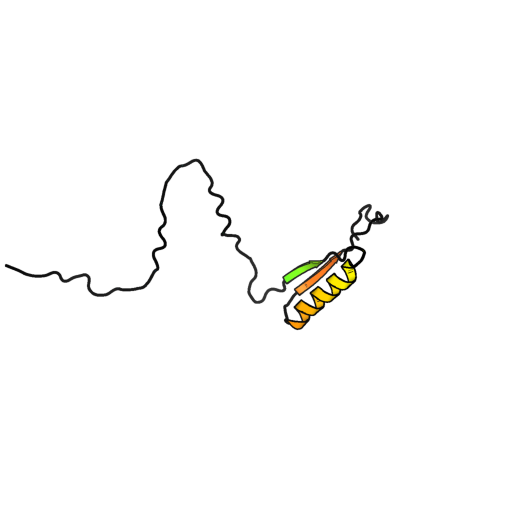 ? 0.960 0.710 17.502 1.00 84.06 94 VAL A O 1
ATOM 754 N N . THR A 1 95 ? 0.491 -0.337 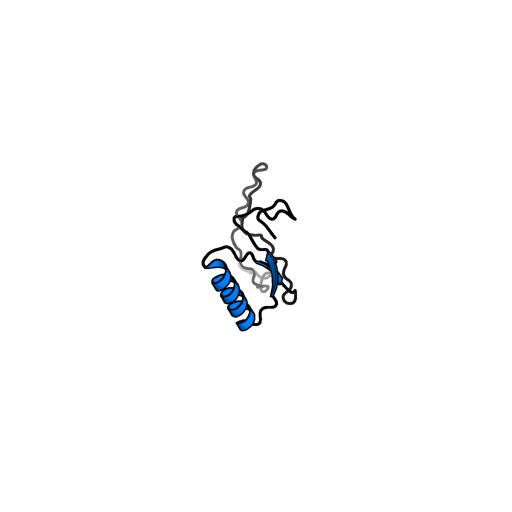15.537 1.00 76.56 95 THR A N 1
ATOM 755 C CA . THR A 1 95 ? 0.967 -1.693 15.875 1.00 76.56 95 THR A CA 1
ATOM 756 C C . THR A 1 95 ? 1.860 -2.296 14.811 1.00 76.56 95 THR A C 1
ATOM 758 O O . THR A 1 95 ? 1.517 -2.127 13.616 1.00 76.56 95 THR A O 1
#